Protein AF-A0A819TR64-F1 (afdb_monomer_lite)

InterPro domains:
  IPR019370 E2F-associated phosphoprotein [PF10238] (12-48)
  IPR019370 E2F-associated phosphoprotein [PTHR15967] (16-48)

Secondary structure (DSSP, 8-state):
--------PPPTTSSPPPSEEEE-TTT--EEEEEEEE-SS-TT-EEB-S----------S---TT-PEEEE-TTT--EEEEEETTTTEE---SSEEE-

pLDDT: mean 73.07, std 15.11, range [42.56, 89.56]

Foldseek 3Di:
DDDDDPPDPDDPVPDDDAPWFWAAPQPRHTDDDHWDADPVHRQKTKDQDDDPDDDDDDDDPPPQADWDFDADPPRRDGQFTARNNVSITMGHNTDTDD

Structure (mmCIF, N/CA/C/O backbone):
data_AF-A0A819TR64-F1
#
_entry.id   AF-A0A819TR64-F1
#
loop_
_atom_site.group_PDB
_atom_site.id
_atom_site.type_symbol
_atom_site.label_atom_id
_atom_site.label_alt_id
_atom_site.label_comp_id
_atom_site.label_asym_id
_atom_site.label_entity_id
_atom_site.label_seq_id
_atom_site.pdbx_PDB_ins_code
_atom_site.Cartn_x
_atom_site.Cartn_y
_atom_site.Cartn_z
_atom_site.occupancy
_atom_site.B_iso_or_equiv
_atom_site.auth_seq_id
_atom_site.auth_comp_id
_atom_site.auth_asym_id
_atom_site.auth_atom_id
_atom_site.pdbx_PDB_model_num
ATOM 1 N N . SER A 1 1 ? 0.109 31.537 -33.572 1.00 45.84 1 SER A N 1
ATOM 2 C CA . SER A 1 1 ? 0.520 30.123 -33.496 1.00 45.84 1 SER A CA 1
ATOM 3 C C . SER A 1 1 ? 1.939 30.027 -32.962 1.00 45.84 1 SER A C 1
ATOM 5 O O . SER A 1 1 ? 2.882 30.110 -33.734 1.00 45.84 1 SER A O 1
ATOM 7 N N . ARG A 1 2 ? 2.116 29.960 -31.637 1.00 42.56 2 ARG A N 1
ATOM 8 C CA . ARG A 1 2 ? 3.424 29.695 -31.020 1.00 42.56 2 ARG A CA 1
ATOM 9 C C . ARG A 1 2 ? 3.424 28.227 -30.613 1.00 42.56 2 ARG A C 1
ATOM 11 O O . ARG A 1 2 ? 2.735 27.861 -29.670 1.00 42.56 2 ARG A O 1
ATOM 18 N N . GLY A 1 3 ? 4.100 27.400 -31.406 1.00 46.59 3 GLY A N 1
ATOM 19 C CA . GLY A 1 3 ? 4.295 25.988 -31.104 1.00 46.59 3 GLY A CA 1
ATOM 20 C C . GLY A 1 3 ? 5.215 25.857 -29.898 1.00 46.59 3 GLY A C 1
ATOM 21 O O . GLY A 1 3 ? 6.335 26.363 -29.917 1.00 46.59 3 GLY A O 1
ATOM 22 N N . ILE A 1 4 ? 4.717 25.223 -28.844 1.00 53.94 4 ILE A N 1
ATOM 23 C CA . ILE A 1 4 ? 5.511 24.846 -27.679 1.00 53.94 4 ILE A CA 1
ATOM 24 C C . ILE A 1 4 ? 6.280 23.589 -28.089 1.00 53.94 4 ILE A C 1
ATOM 26 O O . ILE A 1 4 ? 5.681 22.566 -28.415 1.00 53.94 4 ILE A O 1
ATOM 30 N N . ASN A 1 5 ? 7.604 23.694 -28.147 1.00 47.72 5 ASN A N 1
ATOM 31 C CA . ASN A 1 5 ? 8.488 22.586 -28.478 1.00 47.72 5 ASN A CA 1
ATOM 32 C C . ASN A 1 5 ? 8.739 21.778 -27.196 1.00 47.72 5 ASN A C 1
ATOM 34 O O . ASN A 1 5 ? 9.548 22.172 -26.359 1.00 47.72 5 ASN A O 1
ATOM 38 N N . ILE A 1 6 ? 7.981 20.697 -27.004 1.00 53.34 6 ILE A N 1
ATOM 39 C CA . ILE A 1 6 ? 8.132 19.792 -25.859 1.00 53.34 6 ILE A CA 1
ATOM 40 C C . ILE A 1 6 ? 9.077 18.655 -26.268 1.00 53.34 6 ILE A C 1
ATOM 42 O O . ILE A 1 6 ? 8.663 17.518 -26.466 1.00 53.34 6 ILE A O 1
ATOM 46 N N . THR A 1 7 ? 10.364 18.952 -26.432 1.00 55.03 7 THR A N 1
ATOM 47 C CA . THR A 1 7 ? 11.412 17.921 -26.392 1.00 55.03 7 THR A CA 1
ATOM 48 C C . THR A 1 7 ? 12.171 18.045 -25.087 1.00 55.03 7 THR A C 1
ATOM 50 O O . THR A 1 7 ? 13.261 18.605 -25.043 1.00 55.03 7 THR A O 1
ATOM 53 N N . GLN A 1 8 ? 11.586 17.511 -24.021 1.00 52.78 8 GLN A N 1
ATOM 54 C CA . GLN A 1 8 ? 12.341 17.038 -22.867 1.00 52.78 8 GLN A CA 1
ATOM 55 C C . GLN A 1 8 ? 11.750 15.681 -22.494 1.00 52.78 8 GLN A C 1
ATOM 57 O O . GLN A 1 8 ? 10.734 15.595 -21.811 1.00 52.78 8 GLN A O 1
ATOM 62 N N . LYS A 1 9 ? 12.349 14.606 -23.022 1.00 52.16 9 LYS A N 1
ATOM 63 C CA . LYS A 1 9 ? 12.223 13.298 -22.376 1.00 52.16 9 LYS A CA 1
ATOM 64 C C . LYS A 1 9 ? 12.887 13.468 -21.008 1.00 52.16 9 LYS A C 1
ATOM 66 O O . LYS A 1 9 ? 14.045 13.886 -21.005 1.00 52.16 9 LYS A O 1
ATOM 71 N N . PRO A 1 10 ? 12.194 13.228 -19.884 1.00 49.53 10 PRO A N 1
ATOM 72 C CA . PRO A 1 10 ? 12.860 13.249 -18.595 1.00 49.53 10 PRO A CA 1
ATOM 73 C C . PRO A 1 10 ? 13.989 12.217 -18.634 1.00 49.53 10 PRO A C 1
ATOM 75 O O . PRO A 1 10 ? 13.821 11.112 -19.156 1.00 49.53 10 PRO A O 1
ATOM 78 N N . ASP A 1 11 ? 15.159 12.630 -18.165 1.00 47.22 11 ASP A N 1
ATOM 79 C CA . ASP A 1 11 ? 16.345 11.792 -18.084 1.00 47.22 11 ASP A CA 1
ATOM 80 C C . ASP A 1 11 ? 15.990 10.547 -17.253 1.00 47.22 11 ASP A C 1
ATOM 82 O O . ASP A 1 11 ? 15.617 10.659 -16.082 1.00 47.22 11 ASP A O 1
ATOM 86 N N . ALA A 1 12 ? 16.063 9.357 -17.860 1.00 55.88 12 ALA A N 1
ATOM 87 C CA . ALA A 1 12 ? 15.699 8.075 -17.236 1.00 55.88 12 ALA A CA 1
ATOM 88 C C . ALA A 1 12 ? 16.522 7.753 -15.967 1.00 55.88 12 ALA A C 1
ATOM 90 O O . ALA A 1 12 ? 16.241 6.791 -15.261 1.00 55.88 12 ALA A O 1
ATOM 91 N N . SER A 1 13 ? 17.526 8.579 -15.682 1.00 53.12 13 SER A N 1
ATOM 92 C CA . SER A 1 13 ? 18.460 8.519 -14.564 1.00 53.12 13 SER A CA 1
ATOM 93 C C . SER A 1 13 ? 17.910 9.110 -13.255 1.00 53.12 13 SER A C 1
ATOM 95 O O . SER A 1 13 ? 18.561 8.972 -12.224 1.00 53.12 13 SER A O 1
ATOM 97 N N . SER A 1 14 ? 16.757 9.797 -13.275 1.00 55.88 14 SER A N 1
ATOM 98 C CA . SER A 1 14 ? 16.226 10.528 -12.106 1.00 55.88 14 SER A CA 1
ATOM 99 C C . SER A 1 14 ? 14.864 10.037 -11.593 1.00 55.88 14 SER A C 1
ATOM 101 O O . SER A 1 14 ? 14.292 10.660 -10.697 1.00 55.88 14 SER A O 1
ATOM 103 N N . LEU A 1 15 ? 14.336 8.937 -12.132 1.00 57.38 15 LEU A N 1
ATOM 104 C CA . LEU A 1 15 ? 13.152 8.272 -11.589 1.00 57.38 15 LEU A CA 1
ATOM 105 C C . LEU A 1 15 ? 13.633 7.189 -10.625 1.00 57.38 15 LEU A C 1
ATOM 107 O O . LEU A 1 15 ? 14.347 6.273 -11.035 1.00 57.38 15 LEU A O 1
ATOM 111 N N . ARG A 1 16 ? 13.280 7.299 -9.339 1.00 63.31 16 ARG A N 1
ATOM 112 C CA . ARG A 1 16 ? 13.454 6.169 -8.420 1.00 63.31 16 ARG A CA 1
ATOM 113 C C . ARG A 1 16 ? 12.654 5.001 -9.015 1.00 63.31 16 ARG A C 1
ATOM 115 O O . ARG A 1 16 ? 11.501 5.212 -9.390 1.00 63.31 16 ARG A O 1
ATOM 122 N N . PRO A 1 17 ? 13.249 3.813 -9.203 1.00 68.62 17 PRO A N 1
ATOM 123 C CA . PRO A 1 17 ? 12.501 2.683 -9.722 1.00 68.62 17 PRO A CA 1
ATOM 124 C C . PRO A 1 17 ? 11.447 2.292 -8.685 1.00 68.62 17 PRO A C 1
ATOM 126 O O . PRO A 1 17 ? 11.794 1.949 -7.556 1.00 68.62 17 PRO A O 1
ATOM 129 N N . THR A 1 18 ? 10.176 2.372 -9.073 1.00 83.25 18 THR A N 1
ATOM 130 C CA . THR A 1 18 ? 9.081 1.806 -8.288 1.00 83.25 18 THR A CA 1
ATOM 131 C C . THR A 1 18 ? 8.969 0.311 -8.574 1.00 83.25 18 THR A C 1
ATOM 133 O O . THR A 1 18 ? 9.154 -0.124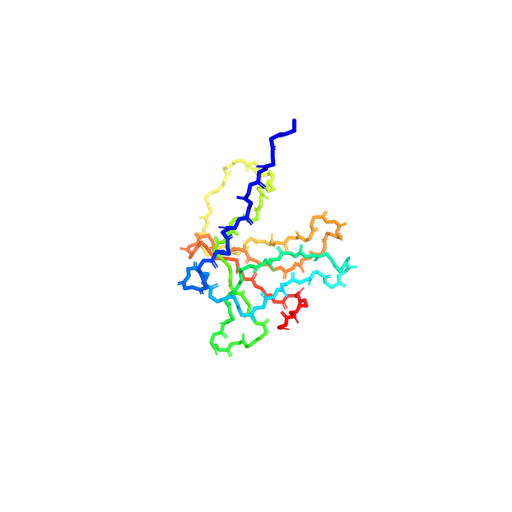 -9.713 1.00 83.25 18 THR A O 1
ATOM 136 N N . ASP A 1 19 ? 8.686 -0.486 -7.545 1.00 86.44 19 ASP A N 1
ATOM 137 C CA . ASP A 1 19 ? 8.564 -1.937 -7.678 1.00 86.44 19 ASP A CA 1
ATOM 138 C C . ASP A 1 19 ? 7.233 -2.369 -8.304 1.00 86.44 19 ASP A C 1
ATOM 140 O O . ASP A 1 19 ? 7.182 -3.429 -8.929 1.00 86.44 19 ASP A O 1
ATOM 144 N N . ALA A 1 20 ? 6.158 -1.595 -8.129 1.00 88.56 20 ALA A N 1
ATOM 145 C CA . ALA A 1 20 ? 4.834 -1.886 -8.673 1.00 88.56 20 ALA A CA 1
ATOM 146 C C . ALA A 1 20 ? 3.930 -0.645 -8.659 1.00 88.56 20 ALA A C 1
ATOM 148 O O . ALA A 1 20 ? 4.123 0.276 -7.869 1.00 88.56 20 ALA A O 1
ATOM 149 N N . VAL A 1 21 ? 2.868 -0.678 -9.463 1.00 88.44 21 VAL A N 1
ATOM 150 C CA . VAL A 1 21 ? 1.699 0.189 -9.262 1.00 88.44 21 VAL A CA 1
ATOM 151 C C . VAL A 1 21 ? 0.634 -0.569 -8.470 1.00 88.44 21 VAL A C 1
ATOM 153 O O . VAL A 1 21 ? 0.340 -1.730 -8.771 1.00 88.44 21 VAL A O 1
ATOM 156 N N . LEU A 1 22 ? 0.071 0.071 -7.442 1.00 89.19 22 LEU A N 1
ATOM 157 C CA . LEU A 1 22 ? -0.890 -0.545 -6.521 1.00 89.19 22 LEU A CA 1
ATOM 158 C C . LEU A 1 22 ? -2.315 -0.126 -6.868 1.00 89.19 22 LEU A C 1
ATOM 160 O O . LEU A 1 22 ? -2.608 1.060 -7.012 1.00 89.19 22 LEU A O 1
ATOM 164 N N . ILE A 1 23 ? -3.209 -1.103 -6.969 1.00 89.56 23 ILE A N 1
ATOM 165 C CA . ILE A 1 23 ? -4.595 -0.939 -7.404 1.00 89.56 23 ILE A CA 1
ATOM 166 C C . ILE A 1 23 ? -5.531 -1.489 -6.323 1.00 89.56 23 ILE A C 1
ATOM 168 O O . ILE A 1 23 ? -5.296 -2.556 -5.754 1.00 89.56 23 ILE A O 1
ATOM 172 N N . CYS A 1 24 ? -6.623 -0.778 -6.050 1.00 86.69 24 CYS A N 1
ATOM 173 C CA . CYS A 1 24 ? -7.658 -1.228 -5.126 1.00 86.69 24 CYS A CA 1
ATOM 174 C C . CYS A 1 24 ? -8.401 -2.447 -5.709 1.00 86.69 24 CYS A C 1
ATOM 176 O O . CYS A 1 24 ? -8.977 -2.332 -6.792 1.00 86.69 24 CYS A O 1
ATOM 178 N N . PRO A 1 25 ? -8.489 -3.592 -5.006 1.00 89.06 25 PRO A N 1
ATOM 179 C CA . PRO A 1 25 ? -9.203 -4.769 -5.510 1.00 89.06 25 PRO A CA 1
ATOM 180 C C . PRO A 1 25 ? -10.725 -4.572 -5.605 1.00 89.06 25 PRO A C 1
ATOM 182 O O . PRO A 1 25 ? -11.384 -5.270 -6.372 1.00 89.06 25 PRO A O 1
ATOM 185 N N . GLY A 1 26 ? -11.294 -3.637 -4.835 1.00 85.88 26 GLY A N 1
ATOM 186 C CA . GLY A 1 26 ? -12.736 -3.379 -4.811 1.00 85.88 26 GLY A CA 1
ATOM 187 C C . GLY A 1 26 ? -13.239 -2.528 -5.979 1.00 85.88 26 GLY A C 1
ATOM 188 O O . GLY A 1 26 ? -14.280 -2.830 -6.554 1.00 85.88 26 GLY A O 1
ATOM 189 N N . CYS A 1 27 ? -12.497 -1.480 -6.351 1.00 88.81 27 CYS A N 1
ATOM 190 C CA . CYS A 1 27 ? -12.905 -0.537 -7.402 1.00 88.81 27 CYS A CA 1
ATOM 191 C C . CYS A 1 27 ? -11.948 -0.459 -8.599 1.00 88.81 27 CYS A C 1
ATOM 193 O O . CYS A 1 27 ? -12.219 0.287 -9.535 1.00 88.81 27 CYS A O 1
ATOM 195 N N . MET A 1 28 ? -10.846 -1.215 -8.593 1.00 89.31 28 MET A N 1
ATOM 196 C CA . MET A 1 28 ? -9.811 -1.210 -9.637 1.00 89.31 28 MET A CA 1
ATOM 197 C C . MET A 1 28 ? -9.162 0.165 -9.880 1.00 89.31 28 ME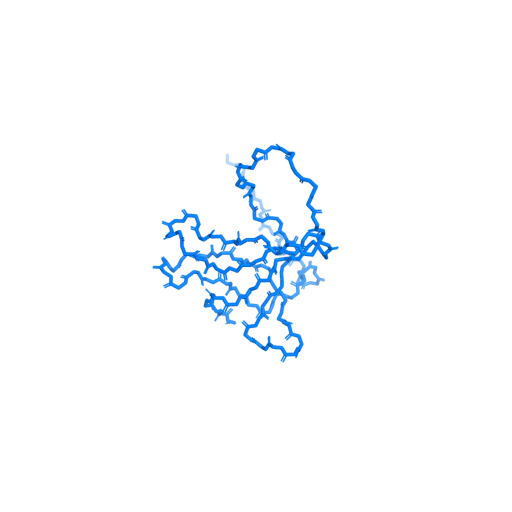T A C 1
ATOM 199 O O . MET A 1 28 ? -8.544 0.389 -10.921 1.00 89.31 28 MET A O 1
ATOM 203 N N . LEU A 1 29 ? -9.276 1.089 -8.921 1.00 86.88 29 LEU A N 1
ATOM 204 C CA . LEU A 1 29 ? -8.653 2.408 -8.991 1.00 86.88 29 LEU A CA 1
ATOM 205 C C . LEU A 1 29 ? -7.184 2.345 -8.557 1.00 86.88 29 LEU A C 1
ATOM 207 O O . LEU A 1 29 ? -6.842 1.611 -7.628 1.00 86.88 29 LEU A O 1
ATOM 211 N N . LEU A 1 30 ? -6.331 3.138 -9.209 1.00 86.31 30 LEU A N 1
ATOM 212 C CA . LEU A 1 30 ? -4.935 3.336 -8.819 1.00 86.31 30 LEU A CA 1
ATOM 213 C C . LEU A 1 30 ? -4.858 3.985 -7.426 1.00 86.31 30 LEU A C 1
ATOM 215 O O . LEU A 1 30 ? -5.450 5.038 -7.205 1.00 86.31 30 LEU A O 1
ATOM 219 N N . VAL A 1 31 ? -4.119 3.356 -6.513 1.00 85.00 31 VAL A N 1
ATOM 220 C CA . VAL A 1 31 ? -3.942 3.787 -5.115 1.00 85.00 31 VAL A CA 1
ATOM 221 C C . VAL A 1 31 ? -2.544 4.352 -4.882 1.00 85.00 31 VAL A C 1
ATOM 223 O O . VAL A 1 31 ? -2.401 5.347 -4.184 1.00 85.00 31 VAL A O 1
ATOM 226 N N . CYS A 1 32 ? -1.508 3.736 -5.459 1.00 85.12 32 CYS A N 1
ATOM 227 C CA . CYS A 1 32 ? -0.129 4.189 -5.287 1.00 85.12 32 CYS A CA 1
ATOM 228 C C . CYS A 1 32 ? 0.671 3.978 -6.577 1.00 85.12 32 CYS A C 1
ATOM 230 O O . CYS A 1 32 ? 0.625 2.897 -7.170 1.00 85.12 32 CYS A O 1
ATOM 232 N N . HIS A 1 33 ? 1.381 5.021 -7.010 1.00 82.81 33 HIS A N 1
ATOM 233 C CA . HIS A 1 33 ? 2.215 5.010 -8.216 1.00 82.81 33 HIS A CA 1
ATOM 234 C C . HIS A 1 33 ? 3.708 4.815 -7.906 1.00 82.81 33 HIS A C 1
ATOM 236 O O . HIS A 1 33 ? 4.458 4.423 -8.794 1.00 82.81 33 HIS A O 1
ATOM 242 N N . ASP A 1 34 ? 4.144 5.099 -6.677 1.00 82.69 34 ASP A N 1
ATOM 243 C CA . ASP A 1 34 ? 5.535 4.932 -6.258 1.00 82.69 34 ASP A CA 1
ATOM 244 C C . ASP A 1 34 ? 5.592 4.173 -4.931 1.00 82.69 34 ASP A C 1
ATOM 246 O O . ASP A 1 34 ? 5.385 4.726 -3.851 1.00 82.69 34 ASP A O 1
ATOM 250 N N . CYS A 1 35 ? 5.811 2.865 -5.031 1.00 85.12 35 CYS A N 1
ATOM 251 C CA . CYS A 1 35 ? 6.043 2.002 -3.886 1.00 85.12 35 CYS A CA 1
ATOM 252 C C . CYS A 1 35 ? 7.316 1.162 -4.045 1.00 85.12 35 CYS A C 1
ATOM 254 O O . CYS A 1 35 ? 7.772 0.871 -5.156 1.00 85.12 35 CYS A O 1
ATOM 256 N N . GLN A 1 36 ? 7.866 0.747 -2.907 1.00 86.12 36 GLN A N 1
ATOM 257 C CA . GLN A 1 36 ? 8.962 -0.205 -2.794 1.00 86.12 36 GLN A CA 1
ATOM 258 C C . GLN A 1 36 ? 8.462 -1.487 -2.146 1.00 86.12 36 GLN A C 1
ATOM 260 O O . GLN A 1 36 ? 7.734 -1.470 -1.156 1.00 86.12 36 GLN A O 1
ATOM 265 N N . ARG A 1 37 ? 8.847 -2.630 -2.693 1.00 84.69 37 ARG A N 1
ATOM 266 C CA . ARG A 1 37 ? 8.455 -3.931 -2.171 1.00 84.69 37 ARG A CA 1
ATOM 267 C C . ARG A 1 37 ? 9.292 -4.267 -0.945 1.00 84.69 37 ARG A C 1
ATOM 269 O O . ARG A 1 37 ? 10.510 -4.121 -0.940 1.00 84.69 37 ARG A O 1
ATOM 276 N N . HIS A 1 38 ? 8.642 -4.794 0.083 1.00 81.62 38 HIS A N 1
ATOM 277 C CA . HIS A 1 38 ? 9.322 -5.234 1.291 1.00 81.62 38 HIS A CA 1
ATOM 278 C C . HIS A 1 38 ? 10.263 -6.419 1.005 1.00 81.62 38 HIS A C 1
ATOM 280 O O . HIS A 1 38 ? 9.877 -7.377 0.329 1.00 81.62 38 HIS A O 1
ATOM 286 N N . GLU A 1 39 ? 11.480 -6.401 1.562 1.00 77.44 39 GLU A N 1
ATOM 287 C CA . GLU A 1 39 ? 12.488 -7.451 1.324 1.00 77.44 39 GLU A CA 1
ATOM 288 C C . GLU A 1 39 ? 12.037 -8.827 1.835 1.00 77.44 39 GLU A C 1
ATOM 290 O O . GLU A 1 39 ? 12.266 -9.849 1.185 1.00 77.44 39 GLU A O 1
ATOM 295 N N . THR A 1 40 ? 11.359 -8.867 2.986 1.00 79.38 40 THR A N 1
ATOM 296 C CA . THR A 1 40 ? 10.906 -10.124 3.603 1.00 79.38 40 THR A CA 1
ATOM 297 C C . THR A 1 40 ? 9.586 -10.627 3.015 1.00 79.38 40 THR A C 1
ATOM 299 O O . THR A 1 40 ? 9.406 -11.831 2.850 1.00 79.38 40 THR A O 1
ATOM 302 N N . ASN A 1 41 ? 8.669 -9.717 2.667 1.00 77.94 41 ASN A N 1
ATOM 303 C CA . ASN A 1 41 ? 7.303 -10.046 2.256 1.00 77.94 41 ASN A CA 1
ATOM 304 C C . ASN A 1 41 ? 7.014 -9.449 0.880 1.00 77.94 41 ASN A C 1
ATOM 306 O O . ASN A 1 41 ? 6.662 -8.283 0.759 1.00 77.94 41 ASN A O 1
ATOM 310 N N . ARG A 1 42 ? 7.096 -10.272 -0.169 1.00 78.62 42 ARG A N 1
ATOM 311 C CA . ARG A 1 42 ? 6.921 -9.813 -1.560 1.00 78.62 42 ARG A CA 1
ATOM 312 C C . ARG A 1 42 ? 5.527 -9.267 -1.889 1.00 78.62 42 ARG A C 1
ATOM 314 O O . ARG A 1 42 ? 5.367 -8.626 -2.920 1.00 78.62 42 ARG A O 1
ATOM 321 N N . ASN A 1 43 ? 4.541 -9.524 -1.036 1.00 78.44 43 ASN A N 1
ATOM 322 C CA . ASN A 1 43 ? 3.176 -9.023 -1.188 1.00 78.44 43 ASN A CA 1
ATOM 323 C C . ASN A 1 43 ? 2.927 -7.762 -0.351 1.00 78.44 43 ASN A C 1
ATOM 325 O O . ASN A 1 43 ? 1.792 -7.308 -0.285 1.00 78.44 43 ASN A O 1
ATOM 329 N N . GLN A 1 44 ? 3.958 -7.245 0.320 1.00 83.31 44 GLN A N 1
ATOM 330 C CA . GLN A 1 44 ? 3.892 -6.012 1.084 1.00 83.31 44 GLN A CA 1
ATOM 331 C C . GLN A 1 44 ? 4.681 -4.926 0.371 1.00 83.31 44 GLN A C 1
ATOM 333 O O . GLN A 1 44 ? 5.814 -5.148 -0.063 1.00 83.31 44 GLN A O 1
ATOM 338 N N . TYR A 1 45 ? 4.078 -3.752 0.283 1.00 85.38 45 TYR A N 1
ATOM 339 C CA . TYR A 1 45 ? 4.662 -2.581 -0.350 1.00 85.38 45 TYR A CA 1
ATOM 340 C C . TYR A 1 45 ? 4.728 -1.437 0.653 1.00 85.38 45 TYR A C 1
ATOM 342 O O . TYR A 1 45 ? 3.872 -1.334 1.527 1.00 85.38 45 TYR A O 1
ATOM 350 N N . ARG A 1 46 ? 5.766 -0.613 0.542 1.00 84.50 46 ARG A N 1
ATOM 351 C CA . ARG A 1 46 ? 5.974 0.585 1.341 1.00 84.50 46 ARG A CA 1
ATOM 352 C C . ARG A 1 46 ? 6.005 1.807 0.439 1.00 84.50 46 ARG A C 1
ATOM 354 O O . ARG A 1 46 ? 6.637 1.759 -0.614 1.00 84.50 46 ARG A O 1
ATOM 361 N N . ALA A 1 47 ? 5.348 2.884 0.836 1.00 82.69 47 ALA A N 1
ATOM 362 C CA . ALA A 1 47 ? 5.449 4.171 0.154 1.00 82.69 47 ALA A CA 1
ATOM 363 C C . ALA A 1 47 ? 5.763 5.279 1.159 1.00 82.69 47 ALA A C 1
ATOM 365 O O . ALA A 1 47 ? 5.447 5.150 2.342 1.00 82.69 47 ALA A O 1
ATOM 366 N N . ILE A 1 48 ? 6.407 6.335 0.662 1.00 71.25 48 ILE A N 1
ATOM 367 C CA . ILE A 1 48 ? 6.789 7.522 1.440 1.00 71.25 48 ILE A CA 1
ATOM 368 C C . ILE A 1 48 ? 5.770 8.660 1.226 1.00 71.25 48 ILE A C 1
ATOM 370 O O . ILE A 1 48 ? 5.648 9.533 2.073 1.00 71.25 48 ILE A O 1
ATOM 374 N N . ASP A 1 49 ? 5.031 8.665 0.111 1.00 65.88 49 ASP A N 1
ATOM 375 C CA . ASP A 1 49 ? 4.107 9.756 -0.227 1.00 65.88 49 ASP A CA 1
ATOM 376 C C . ASP A 1 49 ? 2.822 9.730 0.616 1.00 65.88 49 ASP A C 1
ATOM 378 O O . ASP A 1 49 ? 2.103 8.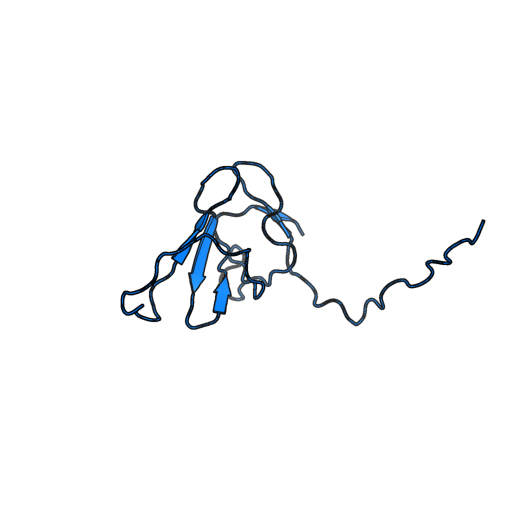729 0.621 1.00 65.88 49 ASP A O 1
ATOM 382 N N . ASP A 1 50 ? 2.517 10.863 1.260 1.00 53.84 50 ASP A N 1
ATOM 383 C CA . ASP A 1 50 ? 1.257 11.143 1.955 1.00 53.84 50 ASP A CA 1
ATOM 384 C C . ASP A 1 50 ? 0.042 10.964 1.012 1.00 53.84 50 ASP A C 1
ATOM 386 O O . ASP A 1 50 ? -0.153 11.783 0.106 1.00 53.84 50 ASP A O 1
ATOM 390 N N . PRO A 1 51 ? -0.843 9.960 1.203 1.00 54.41 51 PRO A N 1
ATOM 391 C CA . PRO A 1 51 ? -2.168 9.997 0.627 1.00 54.41 51 PRO A CA 1
ATOM 392 C C . PRO A 1 51 ? -2.904 11.155 1.299 1.00 54.41 51 PRO A C 1
ATOM 394 O O . PRO A 1 51 ? -2.922 11.278 2.525 1.00 54.41 51 PRO A O 1
ATOM 397 N N . GLU A 1 52 ? -3.484 12.022 0.477 1.00 48.69 52 GLU A N 1
ATOM 398 C CA . GLU A 1 52 ? -4.096 13.274 0.915 1.00 48.69 52 GLU A CA 1
ATOM 399 C C . GLU A 1 52 ? -4.984 13.118 2.173 1.00 48.69 52 GLU A C 1
ATOM 401 O O . GLU A 1 52 ? -5.716 12.132 2.326 1.00 48.69 52 GLU A O 1
ATOM 406 N N . PRO A 1 53 ? -4.941 14.093 3.099 1.00 51.53 53 PRO A N 1
ATOM 407 C CA . PRO A 1 53 ? -5.380 13.904 4.476 1.00 51.53 53 PRO A CA 1
ATOM 408 C C . PRO A 1 53 ? -6.896 13.691 4.612 1.00 51.53 53 PRO A C 1
ATOM 410 O O . PRO A 1 53 ? -7.702 14.577 4.318 1.00 51.53 53 PRO A O 1
ATOM 413 N N . VAL A 1 54 ? -7.295 12.552 5.191 1.00 50.41 54 VAL A N 1
ATOM 414 C CA . VAL A 1 54 ? -8.638 12.366 5.763 1.00 50.41 54 VAL A CA 1
ATOM 415 C C . VAL A 1 54 ? -8.707 13.042 7.138 1.00 50.41 54 VAL A C 1
ATOM 417 O O . VAL A 1 54 ? -7.935 12.773 8.052 1.00 50.41 54 VAL A O 1
ATOM 420 N N . ASN A 1 55 ? -9.674 13.947 7.257 1.00 47.31 55 ASN A N 1
ATOM 421 C CA . ASN A 1 55 ? -9.973 14.836 8.376 1.00 47.31 55 ASN A CA 1
ATOM 422 C C . ASN A 1 55 ? -10.032 14.144 9.762 1.00 47.31 55 ASN A C 1
ATOM 424 O O . ASN A 1 55 ? -11.069 13.594 10.138 1.00 47.31 55 ASN A O 1
ATOM 428 N N . THR A 1 56 ? -8.974 14.243 10.574 1.00 45.12 56 THR A N 1
ATOM 429 C CA . THR A 1 56 ? -8.985 13.804 11.985 1.00 45.12 56 THR A CA 1
ATOM 430 C C . THR A 1 56 ? -9.026 14.976 12.962 1.00 45.12 56 THR A C 1
ATOM 432 O O . THR A 1 56 ? -8.166 15.857 12.958 1.00 45.12 56 THR A O 1
ATOM 435 N N . LYS A 1 57 ? -10.039 14.965 13.837 1.00 43.16 57 LYS A N 1
ATOM 436 C CA . LYS A 1 57 ? -10.173 15.871 14.984 1.00 43.16 57 LYS A CA 1
ATOM 437 C C . LYS A 1 57 ? -9.007 15.641 15.958 1.00 43.16 57 LYS A C 1
ATOM 439 O O . LYS A 1 57 ? -8.647 14.497 16.221 1.00 43.16 57 LYS A O 1
ATOM 444 N N . LYS A 1 58 ? -8.414 16.734 16.444 1.00 54.22 58 LYS A N 1
ATOM 445 C CA . LYS A 1 58 ? -7.238 16.757 17.328 1.00 54.22 58 LYS A CA 1
ATOM 446 C C . LYS A 1 58 ? -7.518 16.206 18.733 1.00 54.22 58 LYS A C 1
ATOM 448 O O . LYS A 1 58 ? -8.631 16.320 19.234 1.00 54.22 58 LYS A O 1
ATOM 453 N N . GLU A 1 59 ? -6.415 15.754 19.337 1.00 60.25 59 GLU A N 1
ATOM 454 C CA . GLU A 1 59 ? -6.152 15.504 20.764 1.00 60.25 59 GLU A CA 1
ATOM 455 C C . GLU A 1 59 ? -6.579 14.148 21.339 1.00 60.25 59 GLU A C 1
ATOM 457 O O . GLU A 1 59 ? -7.599 14.008 22.003 1.00 60.25 59 GLU A O 1
ATOM 462 N N . GLN A 1 60 ? -5.681 13.171 21.172 1.00 49.25 60 GLN A N 1
ATOM 463 C CA . GLN A 1 60 ? -5.333 12.198 22.208 1.00 49.25 60 GLN A CA 1
ATOM 464 C C . GLN A 1 60 ? -3.876 11.768 21.977 1.00 49.25 60 GLN A C 1
ATOM 466 O O . GLN A 1 60 ? -3.471 11.669 20.821 1.00 49.25 60 GLN A O 1
ATOM 471 N N . GLU A 1 61 ? -3.079 11.597 23.038 1.00 52.31 61 GLU A N 1
ATOM 472 C CA . GLU A 1 61 ? -1.675 11.158 22.970 1.00 52.31 61 GLU A CA 1
ATOM 473 C C . GLU A 1 61 ? -1.561 9.917 22.073 1.00 52.31 61 GLU A C 1
ATOM 475 O O . GLU A 1 61 ? -1.964 8.817 22.449 1.00 52.31 61 GLU A O 1
ATOM 480 N N . VAL A 1 62 ? -1.088 10.113 20.841 1.00 55.34 62 VAL A N 1
ATOM 481 C CA . VAL A 1 62 ? -0.909 9.028 19.883 1.00 55.34 62 VAL A CA 1
ATOM 482 C C . VAL A 1 62 ? 0.315 8.268 20.357 1.00 55.34 62 VAL A C 1
ATOM 484 O O . VAL A 1 62 ? 1.432 8.769 20.264 1.00 55.34 62 VAL A O 1
ATOM 487 N N . GLN A 1 63 ? 0.100 7.081 20.912 1.00 57.94 63 GLN A N 1
ATOM 488 C CA . GLN A 1 63 ? 1.176 6.120 21.076 1.00 57.94 63 GLN A CA 1
ATOM 489 C C . GLN A 1 63 ? 1.730 5.856 19.670 1.00 57.94 63 GLN A C 1
ATOM 491 O O . GLN A 1 63 ? 0.987 5.451 18.779 1.00 57.94 63 GLN A O 1
ATOM 496 N N . ASP A 1 64 ? 2.999 6.198 19.468 1.00 59.19 64 ASP A N 1
ATOM 497 C CA . ASP A 1 64 ? 3.717 6.206 18.182 1.00 59.19 64 ASP A CA 1
ATOM 498 C C . ASP A 1 64 ? 3.690 4.841 17.458 1.00 59.19 64 ASP A C 1
ATOM 500 O O . ASP A 1 64 ? 3.938 4.746 16.263 1.00 59.19 64 ASP A O 1
ATOM 504 N N . ASP A 1 65 ? 3.299 3.786 18.175 1.00 65.94 65 ASP A N 1
ATOM 5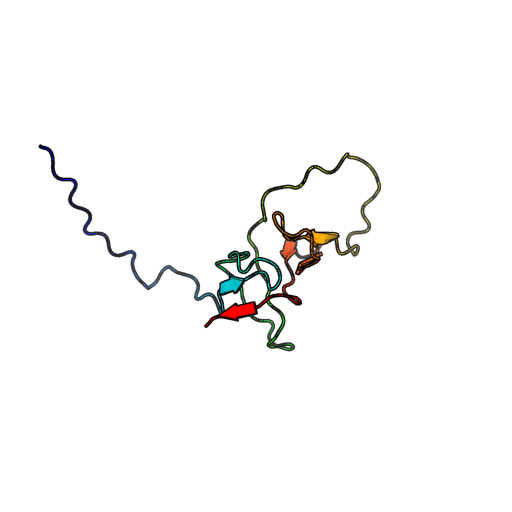05 C CA . ASP A 1 65 ? 3.141 2.416 17.688 1.00 65.94 65 ASP A CA 1
ATOM 506 C C . ASP A 1 65 ? 1.716 2.087 17.173 1.00 65.94 65 ASP A C 1
ATOM 508 O O . ASP A 1 65 ? 1.425 0.939 16.833 1.00 65.94 65 ASP A O 1
ATOM 512 N N . ILE A 1 66 ? 0.782 3.051 17.142 1.00 76.75 66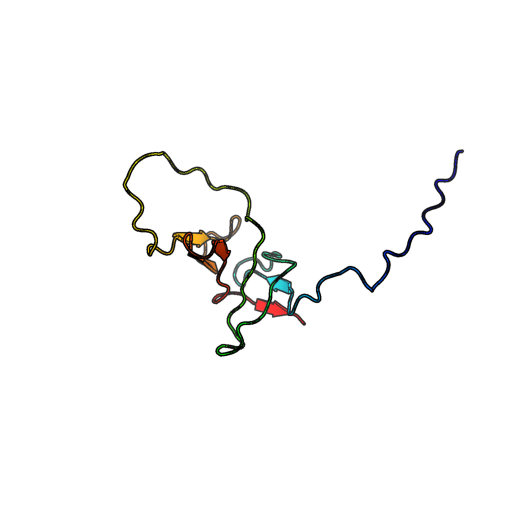 ILE A N 1
ATOM 513 C CA . ILE A 1 66 ? -0.582 2.819 16.633 1.00 76.75 66 ILE A CA 1
ATOM 514 C C . ILE A 1 66 ? -0.607 2.966 15.108 1.00 76.75 66 ILE A C 1
ATOM 516 O O . ILE A 1 66 ? -0.601 4.076 14.569 1.00 76.75 66 ILE A O 1
ATOM 520 N N . LEU A 1 67 ? -0.743 1.829 14.430 1.00 81.12 67 LEU A N 1
ATOM 521 C CA . LEU A 1 67 ? -1.029 1.736 13.000 1.00 81.12 67 LEU A CA 1
ATOM 522 C C . LEU A 1 67 ? -2.407 2.335 12.676 1.00 81.12 67 LEU A C 1
ATOM 524 O O . LEU A 1 67 ? -3.423 1.931 13.250 1.00 81.12 67 LEU A O 1
ATOM 528 N N . ARG A 1 68 ? -2.454 3.309 11.760 1.00 81.81 68 ARG A N 1
ATOM 529 C CA . ARG A 1 68 ? -3.707 3.962 11.334 1.00 81.81 68 ARG A CA 1
ATOM 530 C C . ARG A 1 68 ? -4.220 3.355 10.032 1.00 81.81 68 ARG A C 1
ATOM 532 O O . ARG A 1 68 ? -3.476 3.392 9.061 1.00 81.81 68 ARG A O 1
ATOM 539 N N . PRO A 1 69 ? -5.467 2.870 9.948 1.00 83.00 69 PRO A N 1
ATOM 540 C CA . PRO A 1 69 ? -5.946 2.207 8.742 1.00 83.00 69 PRO A CA 1
ATOM 541 C C . PRO A 1 69 ? -6.036 3.169 7.549 1.00 83.00 69 PRO A C 1
ATOM 543 O O . PRO A 1 69 ? -6.497 4.305 7.680 1.00 83.00 69 PRO A O 1
ATOM 546 N N . ILE A 1 70 ? -5.639 2.685 6.374 1.00 83.44 70 ILE A N 1
ATOM 547 C CA . ILE A 1 70 ? -5.771 3.360 5.082 1.00 83.44 70 ILE A CA 1
ATOM 548 C C . ILE A 1 70 ? -6.957 2.737 4.362 1.00 83.44 70 ILE A C 1
ATOM 550 O O . ILE A 1 70 ? -6.956 1.542 4.055 1.00 83.44 70 ILE A O 1
ATOM 554 N N . LEU A 1 71 ? -7.965 3.552 4.067 1.00 85.75 71 LEU A N 1
ATOM 555 C CA . LEU A 1 71 ? -9.161 3.117 3.358 1.00 85.75 71 LEU A CA 1
ATOM 556 C C . LEU A 1 71 ? -9.139 3.609 1.913 1.00 85.75 71 LEU A C 1
ATOM 558 O O . LEU A 1 71 ? -8.718 4.729 1.628 1.00 85.75 71 LEU A O 1
ATOM 562 N N . CYS A 1 72 ? -9.663 2.798 0.999 1.00 83.31 72 CYS A N 1
ATOM 563 C CA . CYS A 1 72 ? -9.976 3.261 -0.345 1.00 83.31 72 CYS A CA 1
ATOM 564 C C . CYS A 1 72 ? -11.046 4.358 -0.270 1.00 83.31 72 CYS A C 1
ATOM 566 O O . CYS A 1 72 ? -12.142 4.100 0.223 1.00 83.31 72 CYS A O 1
ATOM 568 N N . SER A 1 73 ? -10.775 5.543 -0.815 1.00 80.44 73 SER A N 1
ATOM 569 C CA . SER A 1 73 ? -11.726 6.665 -0.795 1.00 80.44 73 SER A CA 1
ATOM 570 C C . SER A 1 73 ? -13.045 6.357 -1.512 1.00 80.44 73 SER A C 1
ATOM 572 O O . SER A 1 73 ? -14.097 6.809 -1.073 1.00 80.44 73 SER A O 1
ATOM 574 N N . GLU A 1 74 ? -12.998 5.543 -2.570 1.00 84.88 74 GLU A N 1
ATOM 575 C CA . GLU A 1 74 ? -14.168 5.261 -3.412 1.00 84.88 74 GLU A CA 1
ATOM 576 C C . GLU A 1 74 ? -14.987 4.054 -2.939 1.00 84.88 74 GLU A C 1
ATOM 578 O O . GLU A 1 74 ? -16.207 4.034 -3.074 1.00 84.88 74 GLU A O 1
ATOM 583 N N . TYR A 1 75 ? -14.323 3.019 -2.414 1.00 83.44 75 TYR A N 1
ATOM 584 C CA . TYR A 1 75 ? -14.969 1.746 -2.061 1.00 83.44 75 TYR A CA 1
ATOM 585 C C . TYR A 1 75 ? -15.033 1.501 -0.546 1.00 83.44 75 TYR A C 1
ATOM 587 O O . TYR A 1 75 ? -15.769 0.632 -0.088 1.00 83.44 75 TYR A O 1
ATOM 595 N N . GLY A 1 76 ? -14.265 2.256 0.245 1.00 81.88 76 GLY A N 1
ATOM 596 C CA . GLY A 1 76 ? -14.269 2.189 1.707 1.00 81.88 76 GLY A CA 1
ATOM 597 C C . GLY A 1 76 ? -13.624 0.939 2.307 1.00 81.88 76 GLY A C 1
ATOM 598 O O . GLY A 1 76 ? -13.713 0.748 3.517 1.00 81.88 76 GLY A O 1
ATOM 599 N N . ILE A 1 77 ? -12.988 0.078 1.503 1.00 83.00 77 ILE A N 1
ATOM 600 C CA . ILE A 1 77 ? -12.255 -1.079 2.035 1.00 83.00 77 ILE A CA 1
ATOM 601 C C . ILE A 1 77 ? -10.937 -0.659 2.662 1.00 83.00 77 ILE A C 1
ATOM 603 O O . ILE A 1 77 ? -10.278 0.258 2.172 1.00 83.00 77 ILE A O 1
ATOM 607 N N . GLU A 1 78 ? -10.538 -1.386 3.700 1.00 88.31 78 GLU A N 1
ATOM 608 C CA . GLU A 1 78 ? -9.198 -1.296 4.259 1.00 88.31 78 GLU A CA 1
ATOM 609 C C . GLU A 1 78 ? -8.191 -1.853 3.255 1.00 88.31 78 GLU A C 1
ATOM 611 O O . GLU A 1 78 ? -8.241 -3.023 2.854 1.00 88.31 78 GLU A O 1
ATOM 616 N N . LEU A 1 79 ? -7.330 -0.955 2.794 1.00 83.44 79 LEU A N 1
ATOM 617 C CA . LEU A 1 79 ? -6.224 -1.257 1.905 1.00 83.44 79 LEU A CA 1
ATOM 618 C C . LEU A 1 79 ? -4.978 -1.573 2.720 1.00 83.44 79 LEU A C 1
ATOM 620 O O . LEU A 1 79 ? -4.253 -2.492 2.331 1.00 83.44 79 LEU A O 1
ATOM 624 N N . ASP A 1 80 ? -4.755 -0.823 3.814 1.00 82.50 80 ASP A N 1
ATOM 625 C CA . ASP A 1 80 ? -3.619 -1.032 4.711 1.00 82.50 80 ASP A CA 1
ATOM 626 C C . ASP A 1 80 ? -3.607 -0.185 6.009 1.00 82.50 80 ASP A C 1
ATOM 628 O O . ASP A 1 80 ? -4.653 0.081 6.591 1.00 82.50 80 ASP A O 1
ATOM 632 N N . SER A 1 81 ? -2.417 0.207 6.477 1.00 85.38 81 SER A N 1
ATOM 633 C CA . SER A 1 81 ? -2.032 0.862 7.712 1.00 85.38 81 SER A CA 1
ATOM 634 C C . SER A 1 81 ? -0.880 1.854 7.468 1.00 85.38 81 SER A C 1
ATOM 636 O O . SER A 1 81 ? 0.075 1.576 6.745 1.00 85.38 81 SER A O 1
ATOM 638 N N . TYR A 1 82 ? -0.947 3.014 8.111 1.00 83.12 82 TYR A N 1
ATOM 639 C CA . TYR A 1 82 ? 0.117 4.011 8.186 1.00 83.12 82 TYR A CA 1
ATOM 640 C C . TYR A 1 82 ? 0.841 3.899 9.527 1.00 83.12 82 TYR A C 1
ATOM 642 O O . TYR A 1 82 ? 0.187 3.907 10.577 1.00 83.12 82 TYR A O 1
ATOM 650 N N . GLU A 1 83 ? 2.171 3.823 9.487 1.00 83.19 83 GLU A N 1
ATOM 651 C CA . GLU A 1 83 ? 3.036 3.797 10.664 1.00 83.19 83 GLU A CA 1
ATOM 652 C C . GLU A 1 83 ? 3.642 5.193 10.899 1.00 83.19 83 GLU A C 1
ATOM 654 O O . GLU A 1 83 ? 4.565 5.592 10.187 1.00 83.19 83 GLU A O 1
ATOM 659 N N . PRO A 1 84 ? 3.143 5.966 11.885 1.00 76.81 84 PRO A N 1
ATOM 660 C CA . PRO A 1 84 ? 3.566 7.353 12.086 1.00 76.81 84 PRO A CA 1
ATOM 661 C C . PRO A 1 84 ? 5.025 7.487 12.539 1.00 76.81 84 PRO A C 1
ATOM 663 O O . PRO A 1 84 ? 5.632 8.524 12.296 1.00 76.81 84 PRO A O 1
ATOM 666 N N . LYS A 1 85 ? 5.582 6.443 13.158 1.00 76.88 85 LYS A N 1
ATOM 667 C CA . LYS A 1 85 ? 6.970 6.386 13.623 1.00 76.88 85 LYS A CA 1
ATOM 668 C C . LYS A 1 85 ? 7.995 6.356 12.497 1.00 76.88 85 LYS A C 1
ATOM 670 O O . LYS A 1 85 ? 9.046 6.984 12.599 1.00 76.88 85 LYS A O 1
ATOM 675 N N . GLU A 1 86 ? 7.712 5.563 11.466 1.00 76.88 86 GLU A N 1
ATOM 676 C CA . GLU A 1 86 ? 8.586 5.423 10.300 1.00 76.88 86 GLU A CA 1
ATOM 677 C C . GLU A 1 86 ? 8.158 6.343 9.148 1.00 76.88 86 GLU A C 1
ATOM 679 O O . GLU A 1 86 ? 8.894 6.449 8.173 1.00 76.88 86 GLU A O 1
ATOM 684 N N . GLU A 1 87 ? 7.006 7.020 9.265 1.00 77.31 87 GLU A N 1
ATOM 685 C CA . GLU A 1 87 ? 6.377 7.811 8.195 1.00 77.31 87 GLU A CA 1
ATOM 686 C C . GLU A 1 87 ? 6.175 6.970 6.920 1.00 77.31 87 GLU A C 1
ATOM 688 O O . GLU A 1 87 ? 6.426 7.411 5.800 1.00 77.31 87 GLU A O 1
ATOM 693 N N . LEU A 1 88 ? 5.747 5.712 7.099 1.00 82.12 88 LEU A N 1
ATOM 694 C CA . LEU A 1 88 ? 5.591 4.741 6.016 1.00 82.12 88 LEU A CA 1
ATOM 695 C C . LEU A 1 88 ? 4.152 4.251 5.894 1.00 82.12 88 LEU A C 1
ATOM 697 O O . LEU A 1 88 ? 3.493 3.884 6.871 1.00 82.12 88 LEU A O 1
ATOM 701 N N . TYR A 1 89 ? 3.690 4.176 4.650 1.00 83.75 89 TYR A N 1
ATOM 702 C CA . TYR A 1 89 ? 2.462 3.479 4.284 1.00 83.75 89 TYR A CA 1
ATOM 703 C C . TYR A 1 89 ? 2.800 2.032 4.004 1.00 83.75 89 TYR A C 1
ATOM 705 O O . TYR A 1 89 ? 3.63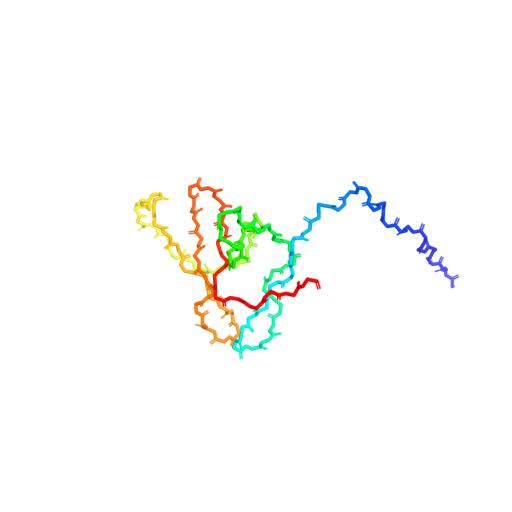0 1.765 3.140 1.00 83.75 89 TYR A O 1
ATOM 713 N N . HIS A 1 90 ? 2.168 1.106 4.707 1.00 84.75 90 HIS A N 1
ATOM 714 C CA . HIS A 1 90 ? 2.238 -0.306 4.371 1.00 84.75 90 HIS A CA 1
ATOM 715 C C . HIS A 1 90 ? 1.126 -0.607 3.337 1.00 84.75 90 HIS A C 1
ATOM 717 O O . HIS A 1 90 ? 0.263 0.231 3.100 1.00 84.75 90 HIS A O 1
ATOM 723 N N . PHE A 1 91 ? 1.151 -1.782 2.700 1.00 84.50 91 PHE A N 1
ATOM 724 C CA . PHE A 1 91 ? 0.711 -2.146 1.335 1.00 84.50 91 PHE A CA 1
ATOM 725 C C . PHE A 1 91 ? 0.349 -3.636 1.258 1.00 84.50 91 PHE A C 1
ATOM 727 O O . PHE A 1 91 ? 1.121 -4.347 0.630 1.00 84.50 91 PHE A O 1
ATOM 734 N N . ALA A 1 92 ? -0.739 -4.141 1.854 1.00 82.25 92 ALA A N 1
ATOM 735 C CA . ALA A 1 92 ? -1.023 -5.579 1.994 1.00 82.25 92 ALA A CA 1
ATOM 736 C C . ALA A 1 92 ? -2.303 -6.070 1.294 1.00 82.25 92 ALA A C 1
ATOM 738 O O . ALA A 1 92 ? -2.325 -7.211 0.829 1.00 82.25 92 ALA A O 1
ATOM 739 N N . ASN A 1 93 ? -3.358 -5.252 1.184 1.00 83.56 93 ASN A N 1
ATOM 740 C CA . ASN A 1 93 ? -4.627 -5.649 0.552 1.00 83.56 93 ASN A CA 1
ATOM 741 C C . ASN A 1 93 ? -4.854 -4.943 -0.797 1.00 83.56 93 ASN A C 1
ATOM 743 O O . ASN A 1 93 ? -5.904 -4.356 -1.068 1.00 83.56 93 ASN A O 1
ATOM 747 N N . VAL A 1 94 ? -3.825 -4.984 -1.645 1.00 86.00 94 VAL A N 1
ATOM 748 C CA . VAL A 1 94 ? -3.763 -4.300 -2.944 1.00 86.00 94 VAL A CA 1
ATOM 749 C C . VAL A 1 94 ? -3.408 -5.270 -4.070 1.00 86.00 94 VAL A C 1
ATOM 751 O O . VAL A 1 94 ? -2.744 -6.286 -3.859 1.00 86.00 94 VAL A O 1
ATOM 754 N N . LEU A 1 95 ? -3.829 -4.945 -5.291 1.00 88.25 95 LEU A N 1
ATOM 755 C CA . LEU A 1 95 ? -3.365 -5.611 -6.505 1.00 88.25 95 LEU A CA 1
ATOM 756 C C . LEU A 1 95 ? -2.125 -4.884 -7.022 1.00 88.25 95 LEU A C 1
ATOM 758 O O . LEU A 1 95 ? -2.185 -3.692 -7.312 1.00 88.25 95 LEU A O 1
ATOM 762 N N . ALA A 1 96 ? -1.013 -5.600 -7.147 1.00 88.25 96 ALA A N 1
ATOM 763 C CA . ALA A 1 96 ? 0.223 -5.063 -7.703 1.00 88.25 96 ALA A CA 1
ATOM 764 C C . ALA A 1 96 ? 0.335 -5.401 -9.195 1.00 88.25 96 ALA A C 1
ATOM 766 O O . ALA A 1 96 ? 0.149 -6.556 -9.585 1.00 88.25 96 ALA A O 1
ATOM 767 N N . SER A 1 97 ? 0.672 -4.406 -10.016 1.00 85.81 97 SER A N 1
ATOM 768 C CA . SER A 1 97 ? 1.072 -4.599 -11.414 1.00 85.81 97 SER A CA 1
ATOM 769 C C . SER A 1 97 ? 2.527 -4.172 -11.597 1.00 85.81 97 SER A C 1
ATOM 771 O O . SER A 1 97 ? 2.920 -3.111 -11.113 1.00 85.81 97 SER A O 1
ATOM 773 N N . HIS A 1 98 ? 3.297 -5.002 -12.302 1.00 82.50 98 HIS A N 1
ATOM 774 C CA . HIS A 1 98 ? 4.715 -4.802 -12.617 1.00 82.50 98 HIS A CA 1
ATOM 775 C C . HIS A 1 98 ? 4.914 -4.450 -14.094 1.00 82.50 98 HIS A C 1
ATOM 777 O O . HIS A 1 98 ? 4.067 -4.885 -14.912 1.00 82.50 98 HIS A O 1
#

Organism: NCBI:txid392033

Radius of gyration: 17.03 Å; chains: 1; bounding box: 33×40×56 Å

Sequence (98 aa):
SRGINITQKPDASSLRPTDAVLICPGCMLLVCHDCQRHETNRNQYRAIDDPEPVNTKKEQEVQDDILRPILCSEYGIELDSYEPKEELYHFANVLASH